Protein AF-A0A259SBL8-F1 (afdb_monomer_lite)

Radius of gyration: 13.36 Å; chains: 1; bounding box: 30×24×35 Å

Foldseek 3Di:
DWDDDQWKIKAWDDDVPGDPVVRVPDDIDMDTDDHDPDWDDWDADPVNQKIWTADDDDDDVGIDIDGDPVNPPD

pLDDT: mean 92.05, std 7.24, range [53.41, 97.69]

Sequence (74 aa):
MAILTYSAVYYFYRRANEDWQTALQKPFASVSLPSIEQWEGASFSADGKKLVIVHEGRGENTVTILQAPWALKN

Secondary structure (DSSP, 8-state):
-EEE-SSEEEE----TT--HHH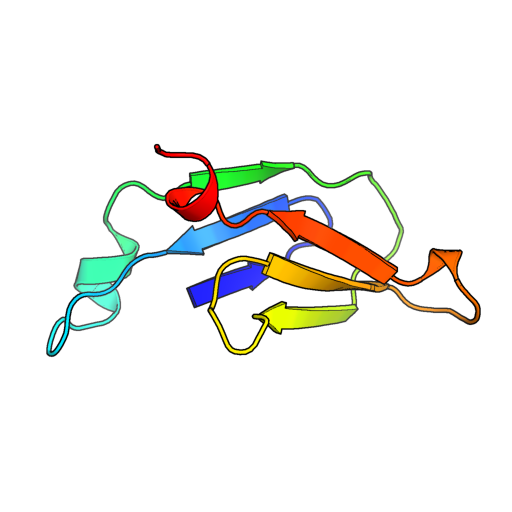HHTS--EEEE----S-EEEEEE-TTSSEEEEEESSSSGGGEEEEEPGGGG--

Structure (mmCIF, N/CA/C/O backbone):
data_AF-A0A259SBL8-F1
#
_entry.id   AF-A0A259SBL8-F1
#
loop_
_atom_site.group_PDB
_atom_site.id
_atom_site.type_symbol
_atom_site.label_atom_id
_atom_site.label_alt_id
_atom_site.label_comp_id
_atom_site.label_asym_id
_atom_site.label_entity_id
_atom_site.label_seq_id
_atom_site.pdbx_PDB_ins_code
_atom_site.Cartn_x
_atom_site.Cartn_y
_atom_site.Cartn_z
_atom_site.occupancy
_atom_site.B_iso_or_equiv
_atom_site.auth_seq_id
_atom_site.auth_comp_id
_atom_site.auth_asym_id
_atom_site.auth_atom_id
_atom_site.pdbx_PDB_model_num
ATOM 1 N N . MET A 1 1 ? -5.969 -1.661 4.306 1.00 92.75 1 MET A N 1
ATOM 2 C CA . MET A 1 1 ? -5.985 -1.111 2.932 1.00 92.75 1 MET A CA 1
ATOM 3 C C . MET A 1 1 ? -4.646 -0.451 2.662 1.00 92.75 1 MET A C 1
ATOM 5 O O . MET A 1 1 ? -4.084 0.117 3.592 1.00 92.75 1 MET A O 1
ATOM 9 N N . ALA A 1 2 ? -4.152 -0.538 1.429 1.00 96.62 2 ALA A N 1
ATOM 10 C CA . ALA A 1 2 ? -3.019 0.248 0.953 1.00 96.62 2 ALA A CA 1
ATOM 11 C C . ALA A 1 2 ? -3.503 1.217 -0.131 1.00 96.62 2 ALA A C 1
ATOM 13 O O . ALA A 1 2 ? -4.331 0.833 -0.954 1.00 96.62 2 ALA A O 1
ATOM 14 N N . ILE A 1 3 ? -2.995 2.448 -0.111 1.00 96.12 3 ILE A N 1
ATOM 15 C CA . ILE A 1 3 ? -3.175 3.436 -1.177 1.00 96.12 3 ILE A CA 1
ATOM 16 C C . ILE A 1 3 ? -1.801 3.692 -1.785 1.00 96.12 3 ILE A C 1
ATOM 18 O O . ILE A 1 3 ? -0.899 4.156 -1.089 1.00 96.12 3 ILE A O 1
ATOM 22 N N . LEU A 1 4 ? -1.659 3.357 -3.063 1.00 96.38 4 LEU A N 1
ATOM 23 C CA . LEU A 1 4 ? -0.466 3.598 -3.866 1.00 96.38 4 LEU A CA 1
ATOM 24 C C . LEU A 1 4 ? -0.574 4.976 -4.528 1.00 96.38 4 LEU A C 1
ATOM 26 O O . LEU A 1 4 ? -1.593 5.287 -5.142 1.00 96.38 4 LEU A O 1
ATOM 30 N N . THR A 1 5 ? 0.470 5.787 -4.404 1.00 93.69 5 THR A N 1
ATOM 31 C CA . THR A 1 5 ? 0.636 7.051 -5.132 1.00 93.69 5 THR A CA 1
ATOM 32 C C . THR A 1 5 ? 1.920 7.006 -5.961 1.00 93.69 5 THR A C 1
ATOM 34 O O . THR A 1 5 ? 2.664 6.028 -5.911 1.00 93.69 5 THR A O 1
ATOM 37 N N . TYR A 1 6 ? 2.227 8.082 -6.689 1.00 91.00 6 TYR A N 1
ATOM 38 C CA . TYR A 1 6 ? 3.470 8.184 -7.462 1.00 91.00 6 TYR A CA 1
ATOM 39 C C . TYR A 1 6 ? 4.750 8.240 -6.612 1.00 91.00 6 TYR A C 1
ATOM 41 O O . TYR A 1 6 ? 5.840 8.042 -7.139 1.00 91.00 6 TYR A O 1
ATOM 49 N N . SER A 1 7 ? 4.639 8.479 -5.303 1.00 92.56 7 SER A N 1
ATOM 50 C CA . SER A 1 7 ? 5.799 8.688 -4.425 1.00 92.56 7 SER A CA 1
ATOM 51 C C . SER A 1 7 ? 5.722 7.975 -3.077 1.00 92.56 7 SER A C 1
ATOM 53 O O . SER A 1 7 ? 6.679 8.036 -2.305 1.00 92.56 7 SER A O 1
ATOM 55 N N . ALA A 1 8 ? 4.615 7.304 -2.756 1.00 95.44 8 ALA A N 1
ATOM 56 C CA . ALA A 1 8 ? 4.460 6.622 -1.480 1.00 95.44 8 ALA A CA 1
ATOM 57 C C . ALA A 1 8 ? 3.381 5.535 -1.513 1.00 95.44 8 ALA A C 1
ATOM 59 O O . ALA A 1 8 ? 2.480 5.525 -2.352 1.00 95.44 8 ALA A O 1
ATOM 60 N N . VAL A 1 9 ? 3.435 4.661 -0.511 1.00 97.38 9 VAL A N 1
ATOM 61 C CA . VAL A 1 9 ? 2.307 3.824 -0.105 1.00 97.38 9 VAL A CA 1
ATOM 62 C C . VAL A 1 9 ? 1.838 4.237 1.279 1.00 97.38 9 VAL A C 1
ATOM 64 O O . VAL A 1 9 ? 2.637 4.304 2.213 1.00 97.38 9 VAL A O 1
ATOM 67 N N . TYR A 1 10 ? 0.531 4.434 1.424 1.00 96.88 10 TYR A N 1
ATOM 68 C CA . TYR A 1 10 ? -0.130 4.702 2.699 1.00 96.88 10 TYR A CA 1
ATOM 69 C C . TYR A 1 10 ? -0.918 3.479 3.166 1.00 96.88 10 TYR A C 1
ATOM 71 O O . TYR A 1 10 ? -1.718 2.918 2.415 1.00 96.88 10 TYR A O 1
ATOM 79 N N . TYR A 1 11 ? -0.716 3.072 4.417 1.00 96.81 11 TYR A N 1
ATOM 80 C CA . TYR A 1 11 ? -1.321 1.885 5.016 1.00 96.81 11 TYR A CA 1
ATOM 81 C C . TYR A 1 11 ? -2.345 2.277 6.076 1.00 96.81 11 TYR A C 1
ATOM 83 O O . TYR A 1 11 ? -1.998 2.808 7.132 1.00 96.81 11 TYR A O 1
ATOM 91 N N . P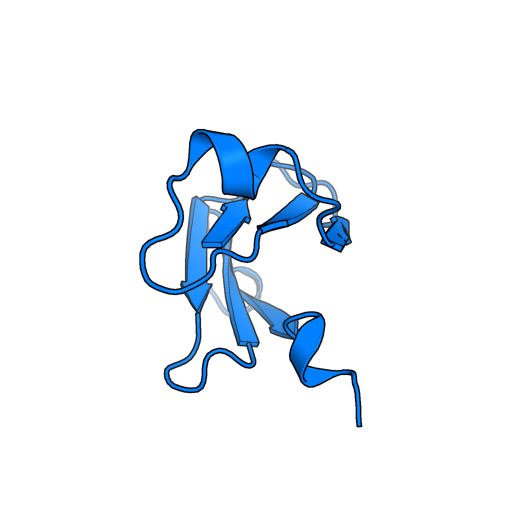HE A 1 12 ? -3.602 1.926 5.817 1.00 95.19 12 PHE A N 1
ATOM 92 C CA . PHE A 1 12 ? -4.725 2.166 6.716 1.00 95.19 12 PHE A CA 1
ATOM 93 C C . PHE A 1 12 ? -5.230 0.855 7.306 1.00 95.19 12 PHE A C 1
ATOM 95 O O . PHE A 1 12 ? -5.452 -0.130 6.587 1.00 95.19 12 PHE A O 1
ATOM 102 N N . TYR A 1 13 ? -5.459 0.859 8.615 1.00 93.25 13 TYR A N 1
ATOM 103 C CA . TYR A 1 13 ? -6.059 -0.252 9.338 1.00 93.25 13 TYR A CA 1
ATOM 104 C C . TYR A 1 13 ? -7.515 0.065 9.676 1.00 93.25 13 TYR A C 1
ATOM 106 O O . TYR A 1 13 ? -7.826 1.148 10.167 1.00 93.25 13 TYR A O 1
ATOM 114 N N . ARG A 1 14 ? -8.392 -0.909 9.442 1.00 94.62 14 ARG A N 1
ATOM 115 C CA . ARG A 1 14 ? -9.816 -0.849 9.773 1.00 94.62 14 ARG A CA 1
ATOM 116 C C . ARG A 1 14 ? -10.164 -2.077 10.599 1.00 94.62 14 ARG A C 1
ATOM 118 O O . ARG A 1 14 ? -9.793 -3.188 10.217 1.00 94.62 14 ARG A O 1
ATOM 125 N N . ARG A 1 15 ? -10.865 -1.888 11.716 1.00 93.69 15 ARG A N 1
ATOM 126 C CA . ARG A 1 15 ? -11.381 -3.012 12.515 1.00 93.69 15 ARG A CA 1
ATOM 127 C C . ARG A 1 15 ? -12.568 -3.677 11.817 1.00 93.69 15 ARG A C 1
ATOM 129 O O . ARG A 1 15 ? -13.221 -3.079 10.963 1.00 93.69 15 ARG A O 1
ATOM 136 N N . ALA A 1 16 ? -12.882 -4.910 12.207 1.00 94.75 16 ALA A N 1
ATOM 137 C CA . ALA A 1 16 ? -14.153 -5.514 11.819 1.00 94.75 16 ALA A CA 1
ATOM 138 C C . ALA A 1 16 ? -15.310 -4.592 12.250 1.00 94.75 16 ALA A C 1
ATOM 140 O O . ALA A 1 16 ? -15.301 -4.079 13.368 1.00 94.75 16 ALA A O 1
ATOM 141 N N . ASN A 1 17 ? -16.272 -4.371 11.351 1.00 96.19 17 ASN A N 1
ATOM 142 C CA . ASN A 1 17 ? -17.455 -3.513 11.536 1.00 96.19 17 ASN A CA 1
ATOM 143 C C . ASN A 1 17 ? -17.199 -2.005 11.712 1.00 96.19 17 ASN A C 1
ATOM 145 O O . ASN A 1 17 ? -18.144 -1.257 11.930 1.00 96.19 17 ASN A O 1
ATOM 149 N N . GLU A 1 18 ? -15.958 -1.538 11.583 1.00 97.50 18 GLU A N 1
ATOM 150 C CA . GLU A 1 18 ? -15.655 -0.106 11.591 1.00 97.50 18 GLU A CA 1
ATOM 151 C C . GLU A 1 18 ? -15.935 0.519 10.223 1.00 97.50 18 GLU A C 1
ATOM 153 O O . GLU A 1 18 ? -15.575 -0.055 9.194 1.00 97.50 18 GLU A O 1
ATOM 158 N N . ASP A 1 19 ? -16.555 1.694 10.185 1.00 96.75 19 ASP A N 1
ATOM 159 C CA . ASP A 1 19 ? -16.768 2.418 8.937 1.00 96.75 19 ASP A CA 1
ATOM 160 C C . ASP A 1 19 ? -15.457 3.035 8.408 1.00 96.75 19 ASP A C 1
ATOM 162 O O . ASP A 1 19 ? -14.488 3.269 9.137 1.00 96.75 19 ASP A O 1
ATOM 166 N N . TRP A 1 20 ? -15.406 3.285 7.100 1.00 94.06 20 TRP A N 1
ATOM 167 C CA . TRP A 1 20 ? -14.197 3.817 6.472 1.00 94.06 20 TRP A CA 1
ATOM 168 C C . TRP A 1 20 ? -13.887 5.258 6.871 1.00 94.06 20 TRP A C 1
ATOM 170 O O . TRP A 1 20 ? -12.710 5.597 6.963 1.00 94.06 20 TRP A O 1
ATOM 180 N N . GLN A 1 21 ? -14.896 6.092 7.128 1.00 96.00 21 GLN A N 1
ATOM 181 C CA . GLN A 1 21 ? -14.680 7.487 7.504 1.00 96.00 21 GLN A CA 1
ATOM 182 C C . GLN A 1 21 ? -13.919 7.567 8.831 1.00 96.00 21 GLN A C 1
ATOM 184 O O . GLN A 1 21 ? -12.905 8.257 8.915 1.00 96.00 21 GLN A O 1
ATOM 189 N N . THR A 1 22 ? -14.339 6.787 9.825 1.00 96.25 22 THR A N 1
ATOM 190 C CA . THR A 1 22 ? -13.653 6.661 11.113 1.00 96.25 22 THR A CA 1
ATOM 191 C C . THR A 1 22 ? -12.258 6.054 10.959 1.00 96.25 22 THR A C 1
ATOM 193 O O . THR A 1 22 ? -11.294 6.552 11.543 1.00 96.25 22 THR A O 1
ATOM 196 N N . ALA A 1 23 ? -12.104 4.993 10.159 1.00 96.06 23 ALA A N 1
ATOM 197 C CA . ALA A 1 23 ? -10.806 4.339 9.979 1.00 96.06 23 ALA A CA 1
ATOM 198 C C . ALA A 1 23 ? -9.754 5.254 9.330 1.00 96.06 23 ALA A C 1
ATOM 200 O O . ALA A 1 23 ? -8.590 5.227 9.730 1.00 96.06 23 ALA A O 1
ATOM 201 N N . LEU A 1 24 ? -10.156 6.075 8.355 1.00 95.12 24 LEU A N 1
ATOM 202 C CA . LEU A 1 24 ? -9.263 6.982 7.627 1.00 95.12 24 LEU A CA 1
ATOM 203 C C . LEU A 1 24 ? -8.790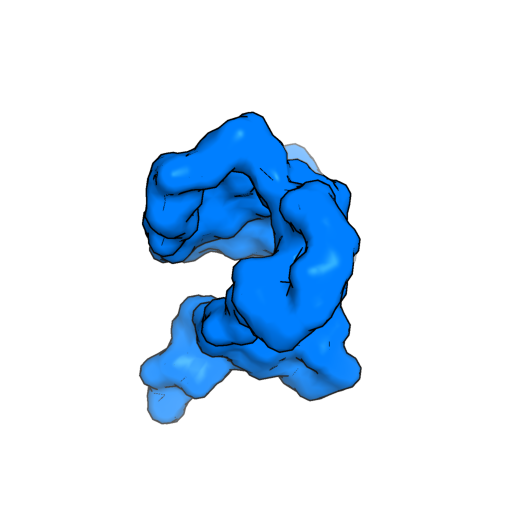 8.184 8.462 1.00 95.12 24 LEU A C 1
ATOM 205 O O . LEU A 1 24 ? -7.793 8.802 8.103 1.00 95.12 24 LEU A O 1
ATOM 209 N N . GLN A 1 25 ? -9.455 8.501 9.577 1.00 95.44 25 GLN A N 1
ATOM 210 C CA . GLN A 1 25 ? -9.034 9.571 10.496 1.00 95.44 25 GLN A CA 1
ATOM 211 C C . GLN A 1 25 ? -7.927 9.145 11.471 1.00 95.44 25 GLN A C 1
ATOM 213 O O . GLN A 1 25 ? -7.349 9.981 12.165 1.00 95.44 25 GLN A O 1
ATOM 218 N N . LYS A 1 26 ? -7.631 7.847 11.564 1.00 95.31 26 LYS A N 1
ATOM 219 C CA . LYS A 1 26 ? -6.606 7.327 12.474 1.00 95.31 26 LYS A CA 1
ATOM 220 C C . LYS A 1 26 ? -5.196 7.556 11.924 1.00 95.31 26 LYS A C 1
ATOM 222 O O . LYS A 1 26 ? -5.022 7.652 10.709 1.00 95.31 26 LYS A O 1
ATOM 227 N N . PRO A 1 27 ? -4.166 7.541 12.792 1.00 95.12 27 PRO A N 1
ATOM 228 C CA . PRO A 1 27 ? -2.783 7.501 12.337 1.00 95.12 27 PRO A CA 1
ATOM 229 C C . PRO A 1 27 ? -2.546 6.328 11.380 1.00 95.12 27 PRO A C 1
ATOM 231 O O . PRO A 1 27 ? -2.935 5.190 11.659 1.00 95.12 27 PRO A O 1
ATOM 234 N N . PHE A 1 28 ? -1.881 6.611 10.266 1.00 94.69 28 PHE A N 1
ATOM 235 C CA . PHE A 1 28 ? -1.505 5.633 9.252 1.00 94.69 28 PHE A CA 1
ATOM 236 C C . PHE A 1 28 ? 0.014 5.460 9.217 1.00 94.69 28 PHE A C 1
ATOM 238 O O . PHE A 1 28 ? 0.772 6.339 9.628 1.00 94.69 28 PHE A O 1
ATOM 245 N N . ALA A 1 29 ? 0.465 4.319 8.702 1.00 95.81 29 ALA A N 1
ATOM 246 C CA . ALA A 1 29 ? 1.867 4.134 8.346 1.00 95.81 29 ALA A CA 1
ATOM 247 C C . ALA A 1 29 ? 2.073 4.511 6.876 1.00 95.81 29 ALA A C 1
ATOM 249 O O . ALA A 1 29 ? 1.157 4.376 6.064 1.00 95.81 29 ALA A O 1
ATOM 250 N N . SER A 1 30 ? 3.275 4.956 6.519 1.00 96.19 30 SER A N 1
ATOM 251 C CA . SER A 1 30 ? 3.631 5.215 5.125 1.00 96.19 30 SER A CA 1
ATOM 252 C C . SER A 1 30 ? 5.037 4.723 4.813 1.00 96.19 30 SER A C 1
ATOM 254 O O . SER A 1 30 ? 5.877 4.615 5.706 1.00 96.19 30 SER A O 1
ATOM 256 N N . VAL A 1 31 ? 5.263 4.388 3.546 1.00 96.12 31 VAL A N 1
ATOM 257 C CA . VAL A 1 31 ? 6.577 4.050 2.997 1.00 96.12 31 VAL A CA 1
ATOM 258 C C . VAL A 1 31 ? 6.784 4.904 1.755 1.00 96.12 31 VAL A C 1
ATOM 260 O O . VAL A 1 31 ? 5.959 4.857 0.844 1.00 96.12 31 VAL A O 1
ATOM 263 N N . SER A 1 32 ? 7.865 5.681 1.725 1.00 95.19 32 SER A N 1
ATOM 264 C CA . SER A 1 32 ? 8.252 6.444 0.539 1.00 95.19 32 SER A CA 1
ATOM 265 C C . SER A 1 32 ? 8.714 5.506 -0.571 1.00 95.19 32 SER A C 1
ATOM 267 O O . SER A 1 32 ? 9.411 4.523 -0.316 1.00 95.19 32 SER A O 1
ATOM 269 N N . LEU A 1 33 ? 8.347 5.833 -1.803 1.00 93.25 33 LEU A N 1
ATOM 270 C CA . LEU A 1 33 ? 8.793 5.153 -3.009 1.00 93.25 33 LEU A CA 1
ATOM 271 C C . LEU A 1 33 ? 9.811 6.025 -3.754 1.00 93.25 33 LEU A C 1
ATOM 273 O O . LEU A 1 33 ? 9.765 7.254 -3.646 1.00 93.25 33 LEU A O 1
ATOM 277 N N . PRO A 1 34 ? 10.723 5.413 -4.528 1.00 89.75 34 PRO A N 1
ATOM 278 C CA . PRO A 1 34 ? 11.522 6.144 -5.499 1.00 89.75 34 PRO A CA 1
ATOM 279 C C . PRO A 1 34 ? 10.637 6.941 -6.462 1.00 89.75 34 PRO A C 1
ATOM 281 O O . PRO A 1 34 ? 9.543 6.502 -6.822 1.00 89.75 34 PRO A O 1
ATOM 284 N N . SER A 1 35 ? 11.137 8.096 -6.899 1.00 83.38 35 SER A N 1
ATOM 285 C CA . SER A 1 35 ? 10.472 8.889 -7.930 1.00 83.38 35 SER A CA 1
ATOM 286 C C . SER A 1 35 ? 10.620 8.192 -9.279 1.00 83.38 35 SER A C 1
ATOM 288 O O . SER A 1 35 ? 11.735 8.051 -9.779 1.00 83.38 35 SER A O 1
ATOM 290 N N . ILE A 1 36 ? 9.497 7.792 -9.864 1.00 84.88 36 ILE A N 1
ATOM 291 C CA . ILE A 1 36 ? 9.389 7.267 -11.229 1.00 84.88 36 ILE A CA 1
ATOM 292 C C . ILE A 1 36 ? 8.188 7.923 -11.920 1.00 84.88 36 ILE A C 1
ATOM 294 O O . ILE A 1 36 ? 7.418 8.624 -11.263 1.00 84.88 36 ILE A O 1
ATOM 298 N N . GLU A 1 37 ? 8.024 7.703 -13.225 1.00 83.56 37 GLU A N 1
ATOM 299 C CA . GLU A 1 37 ? 6.913 8.296 -13.983 1.00 83.56 37 GLU A CA 1
ATOM 300 C C . GLU A 1 37 ? 5.546 7.813 -13.487 1.00 83.56 37 GLU A C 1
ATOM 302 O O . GLU A 1 37 ? 4.655 8.632 -13.264 1.00 83.56 37 GLU A O 1
ATOM 307 N N . GLN A 1 38 ? 5.383 6.506 -13.256 1.00 84.62 38 GLN A N 1
ATOM 308 C CA . GLN A 1 38 ? 4.096 5.953 -12.850 1.00 84.62 38 GLN A CA 1
ATOM 309 C C . GLN A 1 38 ? 4.236 4.629 -12.103 1.00 84.62 38 GLN A C 1
ATOM 311 O O . GLN A 1 38 ? 4.870 3.709 -12.593 1.00 84.62 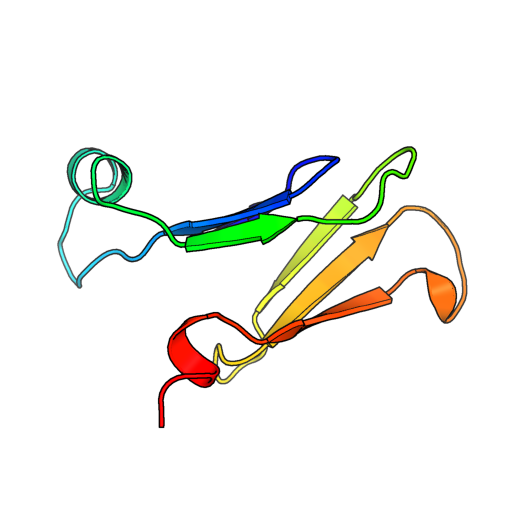38 GLN A O 1
ATOM 316 N N . TRP A 1 39 ? 3.557 4.492 -10.964 1.00 93.06 39 TRP A N 1
ATOM 317 C CA . TRP A 1 39 ? 3.214 3.184 -10.399 1.00 93.06 39 TRP A CA 1
ATOM 318 C C . TRP A 1 39 ? 1.797 2.805 -10.852 1.00 93.06 39 TRP A C 1
ATOM 320 O O . TRP A 1 39 ? 0.925 3.672 -10.910 1.00 93.06 39 TRP A O 1
ATOM 330 N N . GLU A 1 40 ? 1.547 1.533 -11.160 1.00 92.50 40 GLU A N 1
ATOM 331 C CA . GLU A 1 40 ? 0.297 1.096 -11.806 1.00 92.50 40 GLU A CA 1
ATOM 332 C C . GLU A 1 40 ? -0.608 0.261 -10.903 1.00 92.50 40 GLU A C 1
ATOM 334 O O . GLU A 1 40 ? -1.828 0.419 -10.915 1.00 92.50 40 GLU A O 1
ATOM 339 N N . GLY A 1 41 ? -0.031 -0.651 -10.122 1.00 94.06 41 GLY A N 1
ATOM 340 C CA . GLY A 1 41 ? -0.813 -1.652 -9.408 1.00 94.06 41 GLY A CA 1
ATOM 341 C C . GLY A 1 41 ? -0.178 -2.070 -8.099 1.00 94.06 41 GLY A C 1
ATOM 342 O O . GLY A 1 41 ? 1.040 -2.034 -7.938 1.00 94.06 41 GLY A O 1
ATOM 343 N N . ALA A 1 42 ? -1.018 -2.492 -7.157 1.00 96.44 42 ALA A N 1
ATOM 344 C CA . ALA A 1 42 ? -0.566 -3.083 -5.910 1.00 96.44 42 ALA A CA 1
ATOM 345 C C . ALA A 1 42 ? -1.487 -4.218 -5.458 1.00 96.44 42 ALA A C 1
ATOM 347 O O . ALA A 1 42 ? -2.708 -4.125 -5.574 1.00 96.44 42 ALA A O 1
ATOM 348 N N . SER A 1 43 ? -0.902 -5.270 -4.888 1.00 97.06 43 SER A N 1
ATOM 349 C CA . SER A 1 43 ? -1.638 -6.358 -4.246 1.00 97.06 43 SER A CA 1
ATOM 350 C C . SER A 1 43 ? -0.904 -6.858 -3.013 1.00 97.06 43 SER A C 1
ATOM 352 O O . SER A 1 43 ? 0.323 -6.968 -2.997 1.00 97.06 43 SER A O 1
ATOM 354 N N . PHE A 1 44 ? -1.658 -7.202 -1.972 1.00 97.38 44 PHE A N 1
ATOM 355 C CA . PHE A 1 44 ? -1.096 -7.906 -0.827 1.00 97.38 44 PHE A CA 1
ATOM 356 C C . PHE A 1 44 ? -0.810 -9.370 -1.178 1.00 97.38 44 PHE A C 1
ATOM 358 O O . PHE A 1 44 ? -1.520 -9.977 -1.983 1.00 97.38 44 PHE A O 1
ATOM 365 N N . SER A 1 45 ? 0.215 -9.945 -0.549 1.00 96.88 45 SER A N 1
ATOM 366 C CA . SER A 1 45 ? 0.380 -11.398 -0.478 1.00 96.88 45 SER A CA 1
ATOM 367 C C . SER A 1 45 ? -0.774 -12.035 0.302 1.00 96.88 45 SER A C 1
ATOM 369 O O . SER A 1 45 ? -1.445 -11.370 1.091 1.00 96.88 45 SER A O 1
ATOM 371 N N . ALA A 1 46 ? -0.987 -13.342 0.122 1.00 96.19 46 ALA A N 1
ATOM 372 C CA . ALA A 1 46 ? -2.083 -14.069 0.772 1.00 96.19 46 ALA A CA 1
ATOM 373 C C . ALA A 1 46 ? -2.066 -13.971 2.311 1.00 96.19 46 ALA A C 1
ATOM 375 O O . ALA A 1 46 ? -3.117 -13.940 2.943 1.00 96.19 46 ALA A O 1
ATOM 376 N N . ASP A 1 47 ? -0.879 -13.884 2.914 1.00 95.31 47 ASP A N 1
ATOM 377 C CA . ASP A 1 47 ? -0.692 -13.706 4.359 1.00 95.31 47 ASP A CA 1
ATOM 378 C C . ASP A 1 47 ? -0.753 -12.235 4.816 1.00 95.31 47 ASP A C 1
ATOM 380 O O . ASP A 1 47 ? -0.620 -11.945 6.005 1.00 95.31 47 ASP A O 1
ATOM 384 N N . GLY A 1 48 ? -0.908 -11.293 3.883 1.00 94.38 48 GLY A N 1
ATOM 385 C CA . GLY A 1 48 ? -0.937 -9.858 4.143 1.00 94.38 48 GLY A CA 1
ATOM 386 C C . GLY A 1 48 ? 0.380 -9.272 4.657 1.00 94.38 48 GLY A C 1
ATOM 387 O O . GLY A 1 48 ? 0.384 -8.131 5.115 1.00 94.38 48 GLY A O 1
ATOM 388 N N . LYS A 1 49 ? 1.495 -10.016 4.628 1.00 95.88 49 LYS A N 1
ATOM 389 C CA . LYS A 1 49 ? 2.789 -9.540 5.150 1.00 95.88 49 LYS A CA 1
ATOM 390 C C . LYS A 1 49 ? 3.598 -8.750 4.131 1.00 95.88 49 LYS A C 1
ATOM 392 O O . LYS A 1 49 ? 4.467 -7.978 4.526 1.00 95.88 49 LYS A O 1
ATOM 397 N N . LYS A 1 50 ? 3.310 -8.908 2.840 1.00 97.50 50 LYS A N 1
ATOM 398 C CA . LYS A 1 50 ? 3.991 -8.207 1.749 1.00 97.50 50 LYS A CA 1
ATOM 399 C C . LYS A 1 50 ? 2.989 -7.440 0.902 1.00 97.50 50 LYS A C 1
ATOM 401 O O . LYS A 1 50 ? 1.862 -7.893 0.709 1.00 97.50 50 LYS A O 1
ATOM 406 N N . LEU A 1 51 ? 3.428 -6.312 0.359 1.00 97.69 51 LEU A N 1
ATOM 407 C CA . LEU A 1 51 ? 2.749 -5.603 -0.717 1.00 97.69 51 LEU A CA 1
ATOM 408 C C . LEU A 1 51 ? 3.617 -5.697 -1.972 1.00 97.69 51 LEU A C 1
ATOM 410 O O . LEU A 1 51 ? 4.767 -5.261 -1.966 1.00 97.69 51 LEU A O 1
ATOM 414 N N . VAL A 1 52 ? 3.069 -6.286 -3.029 1.00 96.62 52 VAL A N 1
ATOM 415 C CA . VAL A 1 52 ? 3.674 -6.313 -4.362 1.00 96.62 52 VAL A CA 1
ATOM 416 C C . VAL A 1 52 ? 3.165 -5.094 -5.113 1.00 96.62 52 VAL A C 1
ATOM 418 O O . VAL A 1 52 ? 1.955 -4.891 -5.170 1.00 96.62 52 VAL A O 1
ATOM 421 N N . ILE A 1 53 ? 4.074 -4.295 -5.657 1.00 96.00 53 ILE A N 1
ATOM 422 C CA . ILE A 1 53 ? 3.795 -3.074 -6.413 1.00 96.00 53 ILE A CA 1
ATOM 423 C C . ILE A 1 53 ? 4.391 -3.241 -7.805 1.00 96.00 53 ILE A C 1
ATOM 425 O O . ILE A 1 53 ? 5.510 -3.741 -7.935 1.00 96.00 53 ILE A O 1
ATOM 429 N N . VAL A 1 54 ? 3.654 -2.815 -8.825 1.00 94.38 54 VAL A N 1
ATOM 430 C CA . VAL A 1 54 ? 4.117 -2.808 -10.213 1.00 94.38 54 VAL A CA 1
ATOM 431 C C . VAL A 1 54 ? 4.129 -1.398 -10.788 1.00 94.38 54 VAL A C 1
ATOM 433 O O . VAL A 1 54 ? 3.297 -0.567 -10.414 1.00 94.38 54 VAL A O 1
ATOM 436 N N . HIS A 1 55 ? 5.069 -1.135 -11.689 1.00 91.62 55 HIS A N 1
ATOM 437 C CA . HIS A 1 55 ? 5.088 0.051 -12.546 1.00 91.62 55 HIS A CA 1
ATOM 438 C C . HIS A 1 55 ? 5.076 -0.334 -14.023 1.00 91.62 55 HIS A C 1
ATOM 440 O O . HIS A 1 55 ? 5.334 -1.493 -14.363 1.00 91.62 55 HIS A O 1
ATOM 446 N N . GLU A 1 56 ? 4.747 0.636 -14.875 1.00 84.38 56 GLU A N 1
ATOM 447 C CA . GLU A 1 56 ? 4.609 0.431 -16.314 1.00 84.38 56 GLU A CA 1
ATOM 448 C C . GLU A 1 56 ? 5.926 -0.073 -16.928 1.00 84.38 56 GLU A C 1
ATOM 450 O O . GLU A 1 56 ? 6.996 0.505 -16.741 1.00 84.38 56 GLU A O 1
ATOM 455 N N . GLY A 1 57 ? 5.862 -1.164 -17.694 1.00 84.31 57 GLY A N 1
ATOM 456 C CA . GLY A 1 57 ? 7.023 -1.693 -18.409 1.00 84.31 57 GLY A CA 1
ATOM 457 C C . GLY A 1 57 ? 7.030 -3.212 -18.548 1.00 84.31 57 GLY A C 1
ATOM 458 O O . GLY A 1 57 ? 6.014 -3.890 -18.397 1.00 84.31 57 GLY A O 1
ATOM 459 N N . ARG A 1 58 ? 8.205 -3.776 -18.857 1.00 77.69 58 ARG A N 1
ATOM 460 C CA . ARG A 1 58 ? 8.426 -5.228 -18.982 1.00 77.69 58 ARG A CA 1
ATOM 461 C C . ARG A 1 58 ? 9.740 -5.646 -18.319 1.00 77.69 58 ARG A C 1
ATOM 463 O O . ARG A 1 58 ? 10.727 -4.922 -18.402 1.00 77.69 58 ARG A O 1
ATOM 470 N N . GLY A 1 59 ? 9.767 -6.852 -17.751 1.00 77.62 59 GLY A N 1
ATOM 471 C CA . GLY A 1 59 ? 10.961 -7.456 -17.145 1.00 77.62 59 GLY A CA 1
ATOM 472 C C . GLY A 1 59 ? 11.001 -7.350 -15.619 1.00 77.62 59 GLY A C 1
ATOM 473 O O . GLY A 1 59 ? 10.062 -6.878 -14.994 1.00 77.62 59 GLY A O 1
ATOM 474 N N . GLU A 1 60 ? 12.090 -7.814 -15.009 1.00 75.56 60 GLU A N 1
ATOM 475 C CA . GLU A 1 60 ? 12.198 -7.978 -13.547 1.00 75.56 60 GLU A CA 1
ATOM 476 C C . GLU A 1 60 ? 12.197 -6.652 -12.772 1.00 75.56 60 GLU A C 1
ATOM 478 O O . GLU A 1 60 ? 11.779 -6.602 -11.618 1.00 75.56 60 GLU A O 1
ATOM 483 N N . ASN A 1 61 ? 12.588 -5.556 -13.425 1.00 82.38 61 ASN A N 1
ATOM 484 C CA . ASN A 1 61 ? 12.658 -4.236 -12.802 1.00 82.38 61 ASN A CA 1
ATOM 485 C C . ASN A 1 61 ? 11.288 -3.575 -12.605 1.00 82.38 61 ASN A C 1
ATOM 487 O O . ASN A 1 61 ? 11.244 -2.491 -12.031 1.00 82.38 61 ASN A O 1
ATOM 491 N N . THR A 1 62 ? 10.189 -4.183 -13.069 1.00 90.06 62 THR A N 1
ATOM 492 C CA . THR A 1 62 ? 8.834 -3.620 -12.933 1.00 90.06 62 THR A CA 1
ATOM 493 C C . THR A 1 62 ? 8.168 -3.941 -11.606 1.00 90.06 62 THR A C 1
ATOM 495 O O . THR A 1 62 ? 7.118 -3.380 -11.308 1.00 90.06 62 THR A O 1
ATOM 498 N N . VAL A 1 63 ? 8.759 -4.824 -10.794 1.00 92.12 63 VAL A N 1
ATOM 499 C CA . VAL A 1 63 ? 8.154 -5.312 -9.553 1.00 92.12 63 VAL A CA 1
ATOM 500 C C . VAL A 1 63 ? 8.953 -4.842 -8.346 1.00 92.12 63 VAL A C 1
ATOM 502 O O . VAL A 1 63 ? 10.144 -5.103 -8.220 1.00 92.12 63 VAL A O 1
ATOM 505 N N . THR A 1 64 ? 8.274 -4.190 -7.406 1.00 93.31 64 THR A N 1
ATOM 506 C CA . THR A 1 64 ? 8.814 -3.844 -6.088 1.00 93.31 64 THR A CA 1
ATOM 507 C C . THR A 1 64 ? 8.024 -4.572 -5.010 1.00 93.31 64 THR A C 1
ATOM 509 O O . THR A 1 64 ? 6.796 -4.605 -5.037 1.00 93.31 64 THR A O 1
ATOM 512 N N . ILE A 1 65 ? 8.719 -5.157 -4.035 1.00 95.06 65 ILE A N 1
ATOM 513 C CA . ILE A 1 65 ? 8.090 -5.846 -2.905 1.00 95.06 65 ILE A CA 1
ATOM 514 C C . ILE A 1 65 ? 8.411 -5.079 -1.628 1.00 95.06 65 ILE A C 1
ATOM 516 O O . ILE A 1 65 ? 9.572 -4.966 -1.240 1.00 95.06 65 ILE A O 1
AT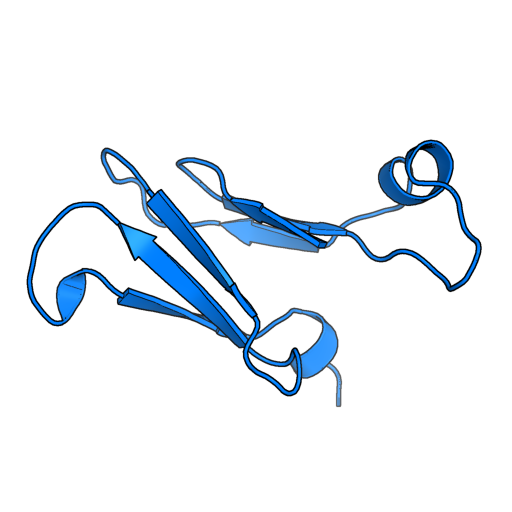OM 520 N N . LEU A 1 66 ? 7.373 -4.600 -0.949 1.00 96.00 66 LEU A N 1
ATOM 521 C CA . LEU A 1 66 ? 7.485 -3.974 0.363 1.00 96.00 66 LEU A CA 1
ATOM 522 C C . LEU A 1 66 ? 7.019 -4.933 1.457 1.00 96.00 66 LEU A C 1
ATOM 524 O O . LEU A 1 66 ? 6.056 -5.680 1.279 1.00 96.00 66 LEU A O 1
ATOM 528 N N . GLN A 1 67 ? 7.667 -4.873 2.620 1.00 96.56 67 GLN A N 1
ATOM 529 C CA . GLN A 1 67 ? 7.126 -5.481 3.834 1.00 96.56 67 GLN A CA 1
ATOM 530 C C . GLN A 1 67 ? 6.022 -4.587 4.394 1.00 96.56 67 GLN A C 1
ATOM 532 O O . GLN A 1 67 ? 6.189 -3.371 4.505 1.00 96.56 67 GLN A O 1
ATOM 537 N N . ALA A 1 68 ? 4.895 -5.188 4.768 1.00 94.38 68 ALA A N 1
ATOM 538 C CA . ALA A 1 68 ? 3.830 -4.455 5.424 1.00 94.38 68 ALA A CA 1
ATOM 539 C C . ALA A 1 68 ? 4.301 -3.982 6.816 1.00 94.38 68 ALA A C 1
ATOM 541 O O . ALA A 1 68 ? 4.940 -4.756 7.534 1.00 94.38 68 ALA A O 1
ATOM 542 N N . PRO A 1 69 ? 3.960 -2.758 7.263 1.00 93.31 69 P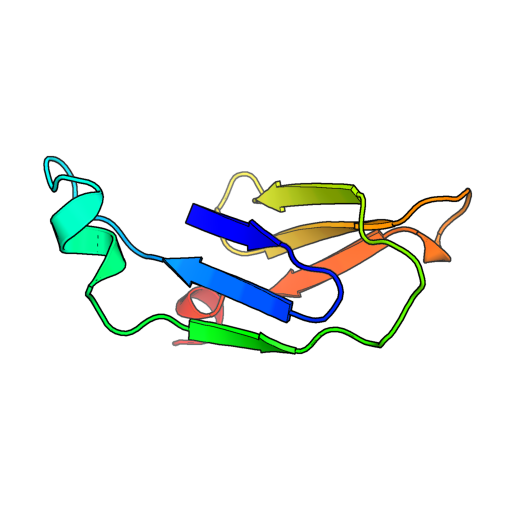RO A N 1
ATOM 543 C CA . PRO A 1 69 ? 4.487 -2.204 8.516 1.00 93.31 69 PRO A CA 1
ATOM 544 C C . PRO A 1 69 ? 4.198 -3.042 9.770 1.00 93.31 69 PRO A C 1
ATOM 546 O O . PRO A 1 69 ? 4.961 -3.009 10.732 1.00 93.31 69 PRO A O 1
ATOM 549 N N . TRP A 1 70 ? 3.098 -3.800 9.782 1.00 90.12 70 TRP A N 1
ATOM 550 C CA . TRP A 1 70 ? 2.762 -4.706 10.886 1.00 90.12 70 TRP A CA 1
ATOM 551 C C . TRP A 1 70 ? 3.572 -6.005 10.878 1.00 90.12 70 TRP A C 1
ATOM 553 O O . TRP A 1 70 ? 3.700 -6.622 11.925 1.00 90.12 70 TRP A O 1
ATOM 563 N N . ALA A 1 71 ? 4.138 -6.414 9.740 1.00 90.62 71 ALA A N 1
ATOM 564 C CA . ALA A 1 71 ? 4.978 -7.608 9.647 1.00 90.62 71 ALA A CA 1
ATOM 565 C C . ALA A 1 71 ? 6.398 -7.386 10.201 1.00 90.62 71 ALA A C 1
ATOM 567 O O . ALA A 1 71 ? 7.128 -8.349 10.406 1.00 90.62 71 ALA A O 1
ATOM 568 N N . LEU A 1 72 ? 6.783 -6.126 10.437 1.00 82.00 72 LEU A N 1
ATOM 569 C CA . LEU A 1 72 ? 8.086 -5.732 10.985 1.00 82.00 72 LEU A CA 1
ATOM 570 C C . LEU A 1 72 ? 8.098 -5.643 12.518 1.00 82.00 72 LEU A C 1
ATOM 572 O O . LEU A 1 72 ? 9.151 -5.435 13.115 1.00 82.00 72 LEU A O 1
ATOM 576 N N . LYS A 1 73 ? 6.930 -5.746 13.159 1.00 71.81 73 LYS A N 1
ATOM 577 C CA . LYS A 1 73 ? 6.804 -5.742 14.616 1.00 71.81 73 LYS A CA 1
ATOM 578 C C . LYS A 1 73 ? 6.870 -7.195 15.089 1.00 71.81 73 LYS A C 1
ATOM 580 O O . LYS A 1 73 ? 5.966 -7.962 14.767 1.00 71.81 73 LYS A O 1
ATOM 585 N N . ASN A 1 74 ? 7.964 -7.549 15.768 1.00 53.41 74 ASN A N 1
ATOM 586 C CA . ASN A 1 74 ? 8.144 -8.847 16.432 1.00 53.41 74 ASN A CA 1
ATOM 587 C C . ASN A 1 74 ? 7.086 -9.072 17.514 1.00 53.41 74 ASN A C 1
ATOM 589 O O . ASN A 1 74 ? 6.785 -8.093 18.236 1.00 53.41 74 ASN A O 1
#